Protein AF-A0A4Z2IUS6-F1 (afdb_monomer)

Solvent-accessible surface area (backbone atoms only — not comparable to full-atom values): 7078 Å² total; per-residue (Å²): 142,83,84,84,76,91,79,80,74,66,71,66,59,67,61,63,32,56,72,53,62,44,58,47,98,88,70,32,39,19,48,60,33,38,34,41,35,57,45,43,88,82,76,46,89,84,43,76,58,16,31,41,41,29,26,26,50,82,63,25,40,21,54,52,34,37,39,38,43,60,83,63,24,36,37,42,31,28,28,52,78,66,26,39,35,45,54,35,38,35,36,44,67,89,67,52,72,48,76,46,41,26,52,77,68,39,74,51,78,75,79,73,88,74,84,82,82,78,81,72,86,76,133

Nearest PDB structures (foldseek):
  7sqc-assembly1_7K  TM=9.586E-01  e=2.055E-06  Chlamydomonas reinhardtii
  7sqc-assembly1_7J  TM=9.625E-01  e=2.715E-06  Chlamydomonas reinhardtii
  7sqc-assembly1_7E  TM=9.535E-01  e=4.736E-06  Chlamydomonas reinhardtii
  7sqc-assembly1_7C  TM=9.500E-01  e=5.007E-06  Chlamydomonas reinhardtii
  6t69-assembly1_A-2  TM=6.537E-01  e=7.980E-07  Toxoplasma gondii VEG

Structure (mmCIF, N/CA/C/O backbone):
data_AF-A0A4Z2IUS6-F1
#
_entry.id   AF-A0A4Z2IUS6-F1
#
loop_
_atom_site.group_PDB
_atom_site.id
_atom_site.type_symbol
_atom_site.label_atom_id
_atom_site.label_alt_id
_atom_site.label_comp_id
_atom_site.label_asym_id
_atom_site.label_entity_id
_atom_site.label_seq_id
_atom_site.pdbx_PDB_ins_code
_atom_site.Cartn_x
_atom_site.Cartn_y
_atom_site.Cartn_z
_atom_site.occupancy
_atom_site.B_iso_or_equiv
_atom_site.auth_seq_id
_atom_site.auth_comp_id
_atom_site.auth_asym_id
_atom_site.auth_atom_id
_atom_site.pdbx_PDB_model_num
ATOM 1 N N . MET A 1 1 ? -41.296 20.205 20.738 1.00 56.38 1 MET A N 1
ATOM 2 C CA . MET A 1 1 ? -40.425 19.015 20.683 1.00 56.38 1 MET A CA 1
ATOM 3 C C . MET A 1 1 ? -40.850 18.191 19.484 1.00 56.38 1 MET A C 1
ATOM 5 O O . MET A 1 1 ? -42.015 17.822 19.467 1.00 56.38 1 MET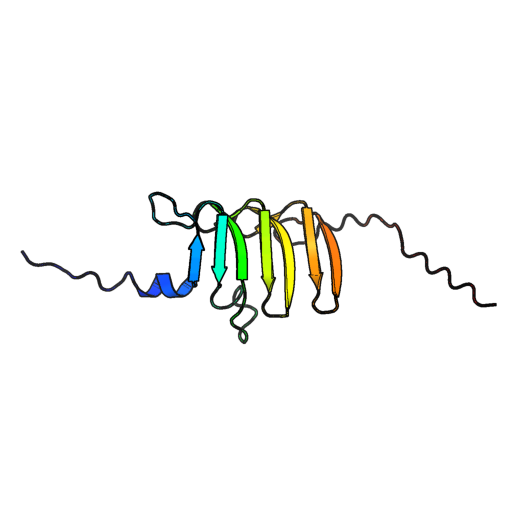 A O 1
ATOM 9 N N . SER A 1 2 ? -39.939 17.990 18.526 1.00 44.53 2 SER A N 1
ATOM 10 C CA . SER A 1 2 ? -39.909 16.956 17.466 1.00 44.53 2 SER A CA 1
ATOM 11 C C . SER A 1 2 ? -38.918 17.463 16.404 1.00 44.53 2 SER A C 1
ATOM 13 O O . SER A 1 2 ? -39.235 18.397 15.674 1.00 44.53 2 SER A O 1
ATOM 15 N N . ASP A 1 3 ? -37.631 17.195 16.607 1.00 51.34 3 ASP A N 1
ATOM 16 C CA . ASP A 1 3 ? -36.898 16.115 15.921 1.00 51.34 3 ASP A CA 1
ATOM 17 C C . ASP A 1 3 ? -36.528 16.544 14.488 1.00 51.34 3 ASP A C 1
ATOM 19 O O . ASP A 1 3 ? -37.317 16.429 13.554 1.00 51.34 3 ASP A O 1
ATOM 23 N N . LEU A 1 4 ? -35.351 17.172 14.367 1.00 52.94 4 LEU A N 1
ATOM 24 C CA . LEU A 1 4 ? -34.727 17.514 13.089 1.00 52.94 4 LEU A CA 1
ATOM 25 C C . LEU A 1 4 ? -33.888 16.305 12.661 1.00 52.94 4 LEU A C 1
ATOM 27 O O . LEU A 1 4 ? -32.819 16.058 13.221 1.00 52.94 4 LEU A O 1
ATOM 31 N N . GLY A 1 5 ? -34.440 15.539 11.720 1.00 45.03 5 GLY A N 1
ATOM 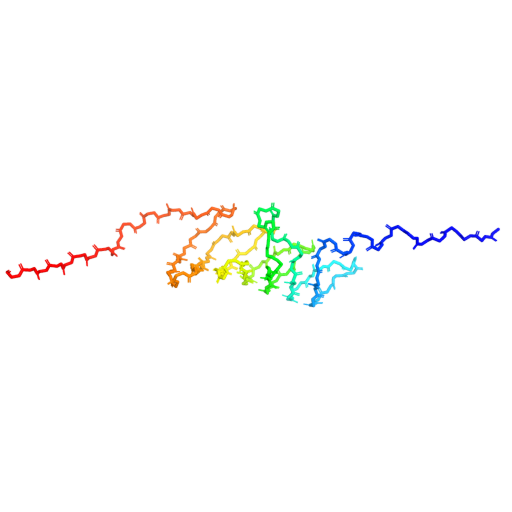32 C CA . GLY A 1 5 ? -33.912 14.277 11.210 1.00 45.03 5 GLY A CA 1
ATOM 33 C C . GLY A 1 5 ? -32.564 14.406 10.492 1.00 45.03 5 GLY A C 1
ATOM 34 O O . GLY A 1 5 ? -32.427 15.104 9.494 1.00 45.03 5 GLY A O 1
ATOM 35 N N . SER A 1 6 ? -31.553 13.772 11.080 1.00 56.03 6 SER A N 1
ATOM 36 C CA . SER A 1 6 ? -30.768 12.638 10.553 1.00 56.03 6 SER A CA 1
ATOM 37 C C . SER A 1 6 ? -30.490 12.420 9.043 1.00 56.03 6 SER A C 1
ATOM 39 O O . SER A 1 6 ? -30.185 11.283 8.702 1.00 56.03 6 SER A O 1
ATOM 41 N N . ASP A 1 7 ? -30.504 13.413 8.150 1.00 49.56 7 ASP A N 1
ATOM 42 C CA . ASP A 1 7 ? -30.367 13.159 6.690 1.00 49.56 7 ASP A CA 1
ATOM 43 C C . ASP A 1 7 ? -29.125 13.754 5.978 1.00 49.56 7 ASP A C 1
ATOM 45 O O . ASP A 1 7 ? -29.145 13.939 4.767 1.00 49.56 7 ASP A O 1
ATOM 49 N N . GLU A 1 8 ? -28.005 14.012 6.668 1.00 48.28 8 GLU A N 1
ATOM 50 C CA . GLU A 1 8 ? -26.764 14.485 5.994 1.00 48.28 8 GLU A CA 1
ATOM 51 C C . GLU A 1 8 ? -25.492 13.658 6.274 1.00 48.28 8 GLU A C 1
ATOM 53 O O . GLU A 1 8 ? -24.394 14.056 5.894 1.00 48.28 8 GLU A O 1
ATOM 58 N N . PHE A 1 9 ? -25.597 12.482 6.902 1.00 46.97 9 PHE A N 1
ATOM 59 C CA . PHE A 1 9 ? -24.420 11.658 7.247 1.00 46.97 9 PHE A CA 1
ATOM 60 C C . PHE A 1 9 ? -24.180 10.442 6.330 1.00 46.97 9 PHE A C 1
ATOM 62 O O . PHE A 1 9 ? -23.219 9.698 6.548 1.00 46.97 9 PHE A O 1
ATOM 69 N N . ASP A 1 10 ? -25.023 10.218 5.316 1.00 49.00 10 ASP A N 1
ATOM 70 C CA . ASP A 1 10 ? -24.946 9.022 4.456 1.00 49.00 10 ASP A CA 1
ATOM 71 C C . ASP A 1 10 ? -24.042 9.213 3.214 1.00 49.00 10 ASP A C 1
ATOM 73 O O . ASP A 1 10 ? -23.380 8.278 2.758 1.00 49.00 10 ASP A O 1
ATOM 77 N N . ASP A 1 11 ? -23.897 10.445 2.713 1.00 48.72 11 ASP A N 1
ATOM 78 C CA . ASP A 1 11 ? -23.171 10.705 1.457 1.00 48.72 11 ASP A CA 1
ATOM 79 C C . ASP A 1 11 ? -21.638 10.571 1.573 1.00 48.72 11 ASP A C 1
ATOM 81 O O . ASP A 1 11 ? -20.964 10.155 0.626 1.00 48.72 11 ASP A O 1
ATOM 85 N N . GLU A 1 12 ? -21.045 10.847 2.739 1.00 47.91 12 GLU A N 1
ATOM 86 C CA . GLU A 1 12 ? -19.585 10.732 2.903 1.00 47.91 12 GLU A CA 1
ATOM 87 C C . GLU A 1 12 ? -19.114 9.285 3.090 1.00 47.91 12 GLU A C 1
ATOM 89 O O . GLU A 1 12 ? -17.987 8.934 2.721 1.00 47.91 12 GLU A O 1
ATOM 94 N N . ARG A 1 13 ? -19.986 8.406 3.600 1.00 49.56 13 ARG A N 1
ATOM 95 C CA . ARG A 1 13 ? -19.659 6.989 3.817 1.00 49.56 13 ARG A CA 1
ATOM 96 C C . ARG A 1 13 ? -19.476 6.250 2.485 1.00 49.56 13 ARG A C 1
ATOM 98 O O . ARG A 1 13 ? -18.641 5.349 2.388 1.00 49.56 13 ARG A O 1
ATO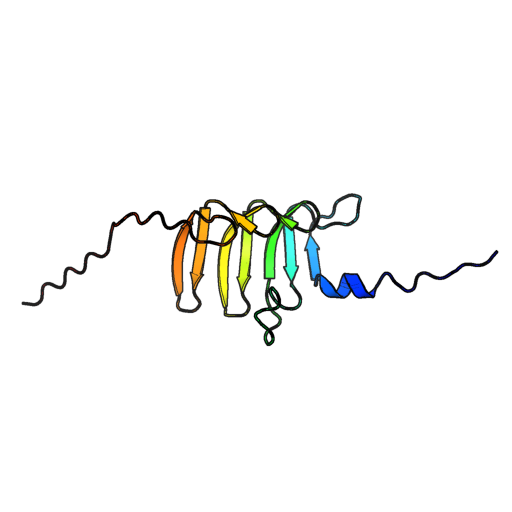M 105 N N . SER A 1 14 ? -20.164 6.714 1.442 1.00 48.28 14 SER A N 1
ATOM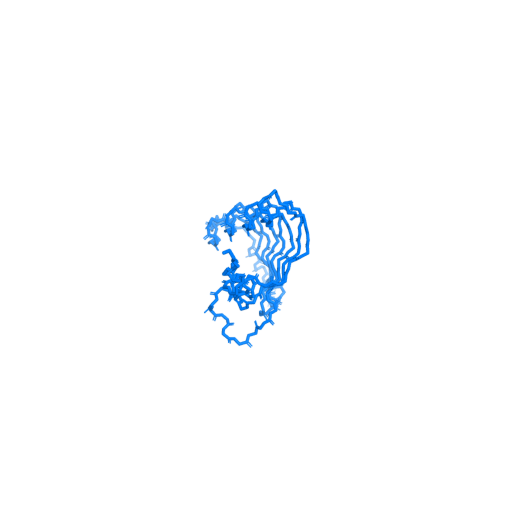 106 C CA . SER A 1 14 ? -20.051 6.229 0.062 1.00 48.28 14 SER A CA 1
ATOM 107 C C . SER A 1 14 ? -18.716 6.588 -0.610 1.00 48.28 14 SER A C 1
ATOM 109 O O . SER A 1 14 ? -18.311 5.940 -1.575 1.00 48.28 14 SER A O 1
ATOM 111 N N . LYS A 1 15 ? -17.984 7.584 -0.089 1.00 55.56 15 LYS A N 1
ATOM 112 C CA . LYS A 1 15 ? -16.729 8.077 -0.682 1.00 55.56 15 LYS A CA 1
ATOM 113 C C . LYS A 1 15 ? -15.486 7.303 -0.238 1.00 55.56 15 LYS A C 1
ATOM 115 O O . LYS A 1 15 ? -14.448 7.392 -0.884 1.00 55.56 15 LYS A O 1
ATOM 120 N N . LEU A 1 16 ? -15.573 6.541 0.852 1.00 60.38 16 LEU A N 1
ATOM 121 C CA . LEU A 1 16 ? -14.435 5.800 1.414 1.00 60.38 16 LEU A CA 1
ATOM 122 C C . LEU A 1 16 ? -14.377 4.336 0.948 1.00 60.38 16 LEU A C 1
ATOM 124 O O . LEU A 1 16 ? -13.347 3.680 1.124 1.00 60.38 16 LEU A O 1
ATOM 128 N N . GLY A 1 17 ? -15.445 3.838 0.323 1.00 72.88 17 GLY A N 1
ATOM 129 C CA . GLY A 1 17 ? -15.576 2.473 -0.190 1.00 72.88 17 GLY A CA 1
ATOM 130 C C . GLY A 1 17 ? -15.854 1.431 0.881 1.00 72.88 17 GLY A C 1
ATOM 131 O O . GLY A 1 17 ? -15.897 1.730 2.078 1.00 72.88 17 GLY A O 1
ATOM 132 N N . GLU A 1 18 ? -16.060 0.195 0.437 1.00 85.00 18 GLU A N 1
ATOM 133 C CA . GLU A 1 18 ? -16.420 -0.926 1.304 1.00 85.00 18 GLU A CA 1
ATOM 134 C C . GLU A 1 18 ? -15.234 -1.311 2.193 1.00 85.00 18 GLU A C 1
ATOM 136 O O . GLU A 1 18 ? -14.102 -1.405 1.723 1.00 85.00 18 GLU A O 1
ATOM 141 N N . TYR A 1 19 ? -15.478 -1.536 3.485 1.00 88.12 19 TYR A N 1
ATOM 142 C CA . TYR A 1 19 ? -14.456 -1.977 4.434 1.00 88.12 19 TYR A CA 1
ATOM 143 C C . TYR A 1 19 ? -14.985 -3.083 5.339 1.00 88.12 19 TYR A C 1
ATOM 145 O O . TYR A 1 19 ? -16.025 -2.922 5.981 1.00 88.12 19 TYR A O 1
ATOM 153 N N . GLU A 1 20 ? -14.207 -4.153 5.428 1.00 92.81 20 GLU A N 1
ATOM 154 C CA . GLU A 1 20 ? -14.412 -5.307 6.293 1.00 92.81 20 GLU A CA 1
ATOM 155 C C . GLU A 1 20 ? -13.189 -5.444 7.210 1.00 92.81 20 GLU A C 1
ATOM 157 O O . GLU A 1 20 ? -12.070 -5.621 6.728 1.00 92.81 20 GLU A O 1
ATOM 162 N N . GLY A 1 21 ? -13.377 -5.322 8.524 1.00 93.12 21 GLY A N 1
ATOM 163 C CA . GLY A 1 21 ? -12.285 -5.375 9.496 1.00 93.12 21 GLY A CA 1
ATOM 164 C C . GLY A 1 21 ? -12.649 -4.747 10.836 1.00 93.12 21 GLY A C 1
ATOM 165 O O . GLY A 1 21 ? -13.804 -4.370 11.070 1.00 93.12 21 GLY A O 1
ATOM 166 N N . GLU A 1 22 ? -11.653 -4.649 11.711 1.00 93.00 22 GLU A N 1
ATOM 167 C CA . GLU A 1 22 ? -11.809 -4.063 13.040 1.00 93.00 22 GLU A CA 1
ATOM 168 C C . GLU A 1 22 ? -12.078 -2.547 12.974 1.00 93.00 22 GLU A C 1
ATOM 170 O O . GLU A 1 22 ? -11.741 -1.835 12.022 1.00 93.00 22 GLU A O 1
ATOM 175 N N . ARG A 1 23 ? -12.761 -2.029 13.996 1.00 93.38 23 ARG A N 1
ATOM 176 C CA . ARG A 1 23 ? -13.055 -0.600 14.131 1.00 93.38 23 ARG A CA 1
ATOM 177 C C . ARG A 1 23 ? -12.796 -0.146 15.556 1.00 93.38 23 ARG A C 1
ATOM 179 O O . ARG A 1 23 ? -13.012 -0.914 16.490 1.00 93.38 23 ARG A O 1
ATOM 186 N N . ASN A 1 24 ? -12.351 1.096 15.720 1.00 93.25 24 ASN A N 1
ATOM 187 C CA . ASN A 1 24 ? -12.191 1.696 17.045 1.00 93.25 24 ASN A CA 1
ATOM 188 C C . ASN A 1 24 ? -13.529 2.235 17.597 1.00 93.25 24 ASN A C 1
ATOM 190 O O . ASN A 1 24 ? -14.563 2.178 16.930 1.00 93.25 24 ASN A O 1
ATOM 194 N N . GLU A 1 25 ? -13.506 2.792 18.812 1.00 94.12 25 GLU A N 1
ATOM 195 C CA . GLU A 1 25 ? -14.687 3.355 19.493 1.00 94.12 25 GLU A CA 1
ATOM 196 C C . GLU A 1 25 ? -15.373 4.489 18.707 1.00 94.12 25 GLU A C 1
ATOM 198 O O . GLU A 1 25 ? -16.577 4.692 18.840 1.00 94.12 25 GLU A O 1
ATOM 203 N N . ALA A 1 26 ? -14.628 5.194 17.851 1.00 90.69 26 ALA A N 1
ATOM 204 C CA . ALA A 1 26 ? -15.147 6.241 16.973 1.00 90.69 26 ALA A CA 1
ATOM 205 C C . ALA A 1 26 ? -15.738 5.692 15.655 1.00 90.69 26 ALA A C 1
ATOM 207 O O . ALA A 1 26 ? -16.221 6.455 14.820 1.00 90.69 26 ALA A O 1
ATOM 208 N N . GLY A 1 27 ? -15.719 4.369 15.451 1.00 89.19 27 GLY A N 1
ATOM 209 C CA . GLY A 1 27 ? -16.195 3.712 14.232 1.00 89.19 27 GLY A CA 1
ATOM 210 C C . GLY A 1 27 ? -15.213 3.772 13.055 1.00 89.19 27 GLY A C 1
ATOM 211 O O . GLY A 1 27 ? -15.567 3.368 11.940 1.00 89.19 27 GLY A O 1
ATOM 212 N N . GLU A 1 28 ? -13.988 4.244 13.285 1.00 91.00 28 GLU A N 1
ATOM 213 C CA . GLU A 1 28 ? -12.922 4.351 12.289 1.00 91.00 28 GLU A CA 1
ATOM 214 C C . GLU A 1 28 ? -12.281 2.987 12.020 1.00 91.00 28 GLU A C 1
ATOM 216 O O . GLU A 1 28 ? -12.196 2.156 12.923 1.00 91.00 28 GLU A O 1
ATOM 221 N N . ARG A 1 29 ? -11.784 2.762 10.797 1.00 92.38 29 ARG A N 1
ATOM 222 C CA . ARG A 1 29 ? -11.019 1.553 10.441 1.00 92.38 29 ARG A CA 1
ATOM 223 C C . ARG A 1 29 ? -9.792 1.449 11.344 1.00 92.38 29 ARG A C 1
ATOM 225 O O . ARG A 1 29 ? -9.044 2.423 11.482 1.00 92.38 29 ARG A O 1
ATOM 232 N N . HIS A 1 30 ? -9.590 0.283 11.938 1.00 95.12 30 HIS A N 1
ATOM 233 C CA . HIS A 1 30 ? -8.492 0.015 12.858 1.00 95.12 30 HIS A CA 1
ATOM 234 C C . HIS A 1 30 ? -8.089 -1.457 12.760 1.00 95.12 30 HIS A C 1
ATOM 236 O O . HIS A 1 30 ? -8.894 -2.263 12.315 1.00 95.12 30 HIS A O 1
ATOM 242 N N . GLY A 1 31 ? -6.871 -1.813 13.163 1.00 93.44 31 GLY A N 1
ATOM 243 C CA . GLY A 1 31 ? -6.413 -3.202 13.149 1.00 93.44 31 GLY A CA 1
ATOM 244 C C . GLY A 1 31 ? -6.406 -3.805 11.743 1.00 93.44 31 GLY A C 1
ATOM 245 O O . GLY A 1 31 ? -6.361 -3.088 10.741 1.00 93.44 31 GLY A O 1
ATOM 246 N N . ALA A 1 32 ? -6.448 -5.130 11.655 1.00 95.00 32 ALA A N 1
ATOM 247 C CA . ALA A 1 32 ? -6.433 -5.817 10.372 1.00 95.00 32 ALA A CA 1
ATOM 248 C C . ALA A 1 32 ? -7.767 -5.639 9.630 1.00 95.00 32 ALA A C 1
ATOM 250 O O . ALA A 1 32 ? -8.854 -5.813 10.189 1.00 95.00 32 ALA A O 1
ATOM 251 N N . GLY A 1 33 ? -7.697 -5.333 8.335 1.00 93.88 33 GLY A N 1
ATOM 252 C CA . GLY A 1 33 ? -8.893 -5.241 7.512 1.00 93.88 33 GLY A CA 1
ATOM 253 C C . GLY A 1 33 ? -8.634 -5.233 6.015 1.00 93.88 33 GLY A C 1
ATOM 254 O O . GLY A 1 33 ? -7.503 -5.220 5.525 1.00 93.88 33 GLY A O 1
ATOM 255 N N . LYS A 1 34 ? -9.734 -5.235 5.271 1.00 93.50 34 LYS A N 1
ATOM 256 C CA . LYS A 1 34 ? -9.784 -5.207 3.816 1.00 93.50 34 LYS A CA 1
ATOM 257 C C . LYS A 1 34 ? -10.695 -4.071 3.378 1.00 93.50 34 LYS A C 1
ATOM 259 O O . LYS A 1 34 ? -11.869 -4.053 3.733 1.00 93.50 34 LYS A O 1
ATOM 264 N N . ALA A 1 35 ? -10.170 -3.156 2.570 1.00 90.69 35 ALA A N 1
ATOM 265 C CA . ALA A 1 35 ? -10.964 -2.115 1.928 1.00 90.69 35 ALA A CA 1
ATOM 266 C C . ALA A 1 35 ? -10.993 -2.293 0.413 1.00 90.69 35 ALA A C 1
ATOM 268 O O . ALA A 1 35 ? -9.958 -2.527 -0.214 1.00 90.69 35 ALA A O 1
ATOM 269 N N . VAL A 1 36 ? -12.168 -2.106 -0.175 1.00 88.00 36 VAL A N 1
ATOM 270 C CA . VAL A 1 36 ? -12.346 -1.831 -1.600 1.00 88.00 36 VAL A CA 1
ATOM 271 C C . VAL A 1 36 ? -12.503 -0.327 -1.732 1.00 88.00 36 VAL A C 1
ATOM 273 O O . VAL A 1 36 ? -13.429 0.254 -1.175 1.00 88.00 36 VAL A O 1
ATOM 276 N N . LEU A 1 37 ? -11.572 0.318 -2.425 1.00 82.44 37 LEU A N 1
ATOM 277 C CA . LEU A 1 37 ? -11.533 1.771 -2.516 1.00 82.44 37 LEU A CA 1
ATOM 278 C C . LEU A 1 37 ? -12.322 2.229 -3.747 1.00 82.44 37 LEU A C 1
ATOM 280 O O . LEU A 1 37 ? -12.096 1.705 -4.848 1.00 82.44 37 LEU A O 1
ATOM 284 N N . PRO A 1 38 ? -13.229 3.209 -3.602 1.00 69.56 38 PRO A N 1
ATOM 285 C CA . PRO A 1 38 ? -13.927 3.772 -4.731 1.00 69.56 38 PRO A CA 1
ATOM 286 C C . PRO A 1 38 ? -12.945 4.743 -5.382 1.00 69.56 38 PRO A C 1
ATOM 288 O O . PRO A 1 38 ? -12.575 5.759 -4.801 1.00 69.56 38 PRO A O 1
ATOM 291 N N . ASN A 1 39 ? -12.519 4.423 -6.603 1.00 60.75 39 ASN A N 1
ATOM 292 C CA . ASN A 1 39 ? -11.732 5.322 -7.447 1.00 60.75 39 ASN A CA 1
ATOM 293 C C . ASN A 1 39 ? -10.318 5.532 -6.864 1.00 60.75 39 ASN A C 1
ATOM 295 O O . ASN A 1 39 ? -10.071 6.473 -6.117 1.00 60.75 39 ASN A O 1
ATOM 299 N N . GLY A 1 40 ? -9.372 4.646 -7.199 1.00 54.44 40 GLY A N 1
ATOM 300 C CA . GLY A 1 40 ? -7.980 4.769 -6.744 1.00 54.44 40 GLY A CA 1
ATOM 301 C C . GLY A 1 40 ? -7.416 6.179 -6.982 1.00 54.44 40 GLY A C 1
ATOM 302 O O . GLY A 1 40 ? -7.337 6.616 -8.128 1.00 54.44 40 GLY A O 1
ATOM 303 N N . ASP A 1 41 ? -7.099 6.884 -5.892 1.00 50.12 41 ASP A N 1
ATOM 304 C CA . ASP A 1 41 ? -6.384 8.170 -5.775 1.00 50.12 41 ASP A CA 1
ATOM 305 C C . ASP A 1 41 ? -6.667 9.250 -6.845 1.00 50.12 41 ASP A C 1
ATOM 307 O O . ASP A 1 41 ? -5.809 10.072 -7.166 1.00 50.12 41 ASP A O 1
ATOM 311 N N . GLY A 1 42 ? -7.869 9.274 -7.431 1.00 48.34 42 GLY A N 1
ATOM 312 C CA . GLY A 1 42 ? -8.293 10.308 -8.387 1.00 48.34 42 GLY A CA 1
ATOM 313 C C . GLY A 1 42 ? -7.441 10.436 -9.661 1.00 48.34 42 GLY A C 1
ATOM 314 O O . GLY A 1 42 ? -7.677 11.345 -10.445 1.00 48.34 42 GLY A O 1
ATOM 315 N N . THR A 1 43 ? -6.461 9.558 -9.894 1.00 48.38 43 THR A N 1
ATOM 316 C CA . THR A 1 43 ? -5.628 9.543 -11.114 1.00 48.38 43 THR A CA 1
ATOM 317 C C . THR A 1 43 ? -6.094 8.476 -12.102 1.00 48.38 43 THR A C 1
ATOM 319 O O . THR A 1 43 ? -5.916 8.618 -13.311 1.00 48.38 43 THR A O 1
ATOM 322 N N . TYR A 1 44 ? -6.755 7.428 -11.603 1.00 48.44 44 TYR A N 1
ATOM 323 C CA . TYR A 1 44 ? -7.270 6.315 -12.395 1.00 48.44 44 TYR A CA 1
ATOM 324 C C . TYR A 1 44 ? -8.776 6.477 -12.613 1.00 48.44 44 TYR A C 1
ATOM 326 O O . TYR A 1 44 ? -9.592 5.746 -12.057 1.00 48.44 44 TYR A O 1
ATOM 334 N N . TYR A 1 45 ? -9.147 7.451 -13.445 1.00 46.31 45 TYR A N 1
ATOM 335 C CA . TYR A 1 45 ? -10.533 7.866 -13.711 1.00 46.31 45 TYR A CA 1
ATOM 336 C C . TYR A 1 45 ? -11.462 6.777 -14.295 1.00 46.31 45 TYR A C 1
ATOM 338 O O . TYR A 1 45 ? -12.649 7.038 -14.469 1.00 46.31 45 TYR A O 1
ATOM 346 N N . PHE A 1 46 ? -10.970 5.567 -14.604 1.00 43.50 46 PHE A N 1
ATOM 347 C CA . PHE A 1 46 ? -11.714 4.605 -15.433 1.00 43.50 46 PHE A CA 1
ATOM 348 C C . PHE A 1 46 ? -11.781 3.153 -14.934 1.00 43.50 46 PHE A C 1
ATOM 350 O O . PHE A 1 46 ? -12.428 2.339 -15.590 1.00 43.50 46 PHE A O 1
ATOM 357 N N . LYS A 1 47 ? -11.184 2.787 -13.790 1.00 49.44 47 LYS A N 1
ATOM 358 C CA . LYS A 1 47 ? -11.350 1.430 -13.225 1.00 49.44 47 LYS A CA 1
ATOM 359 C C . LYS A 1 47 ? -11.535 1.455 -11.708 1.00 49.44 47 LYS A C 1
ATOM 361 O O . LYS A 1 47 ? -10.589 1.667 -10.955 1.00 49.44 47 LYS A O 1
ATOM 366 N N . SER A 1 48 ? -12.760 1.178 -11.265 1.00 59.66 48 SER A N 1
ATOM 367 C CA . SER A 1 48 ? -13.048 0.704 -9.909 1.00 59.66 48 SER A CA 1
ATOM 368 C C . SER A 1 48 ? -12.342 -0.637 -9.687 1.00 59.66 48 SER A C 1
ATOM 370 O O . SER A 1 48 ? -12.415 -1.508 -10.554 1.00 59.66 48 SER A O 1
ATOM 372 N N . GLY A 1 49 ? -11.669 -0.820 -8.551 1.00 73.25 49 GLY A N 1
ATOM 373 C CA . GLY A 1 49 ? -11.004 -2.096 -8.253 1.00 73.25 49 GLY A CA 1
ATOM 374 C C . GLY A 1 49 ? -9.751 -2.011 -7.389 1.00 73.25 49 GLY A C 1
ATOM 375 O O . GLY A 1 49 ? -9.168 -3.051 -7.090 1.00 73.25 49 GLY A O 1
ATOM 376 N N . ALA A 1 50 ? -9.337 -0.811 -6.970 1.00 86.56 50 ALA A N 1
ATOM 377 C CA . ALA A 1 50 ? -8.272 -0.683 -5.987 1.00 86.56 50 ALA A CA 1
ATOM 378 C C . ALA A 1 50 ? -8.701 -1.359 -4.680 1.00 86.56 50 ALA A C 1
ATOM 380 O O . ALA A 1 50 ? -9.812 -1.151 -4.185 1.00 86.56 50 ALA A O 1
ATO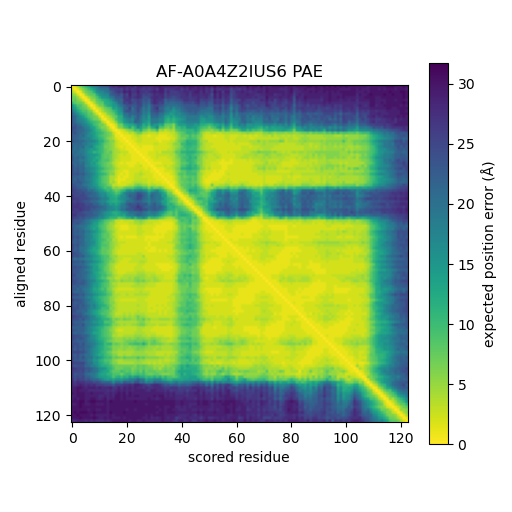M 381 N N . ARG A 1 51 ? -7.815 -2.176 -4.121 1.00 91.44 51 ARG A N 1
ATOM 382 C CA . ARG A 1 51 ? -8.087 -2.914 -2.890 1.00 91.44 51 ARG A CA 1
ATOM 383 C C . ARG A 1 51 ? -6.879 -2.858 -1.986 1.00 91.44 51 ARG A C 1
ATOM 385 O O . ARG A 1 51 ? -5.766 -3.078 -2.441 1.00 91.44 51 ARG A O 1
ATOM 392 N N . TYR A 1 52 ? -7.108 -2.652 -0.702 1.00 93.12 52 TYR A N 1
ATOM 393 C CA . TYR A 1 52 ? -6.080 -2.796 0.315 1.00 93.12 52 TYR A CA 1
ATOM 394 C C . TYR A 1 52 ? -6.453 -3.920 1.276 1.00 93.12 52 TYR A C 1
ATOM 396 O O . TYR A 1 52 ? -7.624 -4.079 1.621 1.00 93.12 52 TYR A O 1
ATOM 404 N N . VAL A 1 53 ? -5.461 -4.705 1.681 1.00 96.31 53 VAL A N 1
ATOM 405 C CA . VAL A 1 53 ? -5.558 -5.706 2.744 1.00 96.31 53 VAL A CA 1
ATOM 406 C C . VAL A 1 53 ? -4.372 -5.494 3.664 1.00 96.31 53 VAL A C 1
ATOM 408 O O . VAL A 1 53 ? -3.242 -5.621 3.210 1.00 96.31 53 VAL A O 1
ATOM 411 N N . GLY A 1 54 ? -4.610 -5.185 4.927 1.00 96.06 54 GLY A N 1
ATOM 412 C CA . GLY A 1 54 ? -3.534 -4.927 5.874 1.00 96.06 54 GLY A CA 1
ATOM 413 C C . GLY A 1 54 ? -4.024 -4.178 7.094 1.00 96.06 54 GLY A C 1
ATOM 414 O O . GLY A 1 54 ? -5.234 -4.084 7.328 1.00 96.06 54 GLY A O 1
ATOM 415 N N . ASP A 1 55 ? -3.080 -3.625 7.844 1.00 96.00 55 ASP A N 1
ATOM 416 C CA . ASP A 1 55 ? -3.421 -2.913 9.065 1.00 96.00 55 ASP A CA 1
ATOM 417 C C . ASP A 1 55 ? -3.942 -1.504 8.764 1.00 96.00 55 ASP A C 1
ATOM 419 O O . ASP A 1 55 ? -3.563 -0.833 7.794 1.00 96.00 55 ASP A O 1
ATOM 423 N N . TYR A 1 56 ? -4.851 -1.066 9.624 1.00 94.81 56 TYR A N 1
ATOM 424 C CA . TYR A 1 56 ? -5.418 0.265 9.664 1.00 94.81 56 TYR A CA 1
ATOM 425 C C . TYR A 1 56 ? -5.193 0.890 11.034 1.00 94.81 56 TYR A C 1
ATOM 427 O O . TYR A 1 56 ? -5.264 0.233 12.071 1.00 94.81 56 TYR A O 1
ATOM 435 N N . TYR A 1 57 ? -4.996 2.200 11.042 1.00 94.94 57 TYR A N 1
ATOM 436 C CA . TYR A 1 57 ? -4.976 3.004 12.249 1.00 94.94 57 TYR A CA 1
ATOM 437 C C . TYR A 1 57 ? -5.693 4.324 11.969 1.00 94.94 57 TYR A C 1
ATOM 439 O O . TYR A 1 57 ? -5.255 5.100 11.122 1.00 94.94 57 TYR A O 1
ATOM 447 N N . GLN A 1 58 ? -6.813 4.560 12.661 1.00 92.69 58 GLN A N 1
ATOM 448 C CA . GLN A 1 58 ? -7.615 5.788 12.545 1.00 92.69 58 GLN A CA 1
ATOM 449 C C . GLN A 1 58 ? -8.001 6.098 11.087 1.00 92.69 58 GLN A C 1
ATOM 451 O O . GLN A 1 58 ? -7.661 7.144 10.542 1.00 92.69 58 GLN A O 1
ATOM 456 N N . ASN A 1 59 ? -8.673 5.147 10.424 1.00 90.56 59 ASN A N 1
ATOM 457 C CA . ASN A 1 59 ? -9.062 5.190 9.004 1.00 90.56 59 ASN A CA 1
ATOM 458 C C . ASN A 1 59 ? -7.926 5.138 7.968 1.00 90.56 59 ASN A C 1
ATOM 460 O O . ASN A 1 59 ? -8.226 4.893 6.797 1.00 90.56 59 ASN A O 1
ATOM 464 N N . LYS A 1 60 ? -6.659 5.287 8.365 1.00 91.56 60 LYS A N 1
ATOM 465 C CA . LYS A 1 60 ? -5.506 5.270 7.454 1.00 91.56 60 LYS A CA 1
ATOM 466 C C . LYS A 1 60 ? -4.863 3.892 7.380 1.00 91.56 60 LYS A C 1
ATOM 468 O O . LYS A 1 60 ? -4.820 3.185 8.387 1.00 91.56 60 LYS A O 1
ATOM 473 N N . LYS A 1 61 ? -4.307 3.520 6.225 1.00 93.81 61 LYS A N 1
ATOM 474 C CA . LYS A 1 61 ? -3.433 2.340 6.108 1.00 93.81 61 LYS A CA 1
ATOM 475 C C . LYS A 1 61 ? -2.206 2.546 6.996 1.00 93.81 61 LYS A C 1
ATOM 477 O O . LYS A 1 61 ? -1.603 3.626 6.998 1.00 93.81 61 LYS A O 1
ATOM 482 N N . HIS A 1 62 ? -1.843 1.517 7.741 1.00 96.00 62 HIS A N 1
ATOM 483 C CA . HIS A 1 62 ? -0.704 1.526 8.647 1.00 96.00 62 HIS A CA 1
ATOM 484 C C . HIS A 1 62 ? -0.094 0.121 8.718 1.00 96.00 62 HIS A C 1
ATOM 486 O O . HIS A 1 62 ? -0.694 -0.824 8.220 1.00 96.00 62 HIS A O 1
ATOM 492 N N . GLY A 1 63 ? 1.082 -0.031 9.324 1.00 95.94 63 GLY A N 1
ATOM 493 C CA . GLY A 1 63 ? 1.666 -1.348 9.583 1.00 95.94 63 GLY A CA 1
ATOM 494 C C . GLY A 1 63 ? 2.039 -2.087 8.300 1.00 95.94 63 GLY A C 1
ATOM 495 O O . GLY A 1 63 ? 2.680 -1.508 7.423 1.00 95.94 63 GLY A O 1
ATOM 496 N N . GLN A 1 64 ? 1.678 -3.366 8.202 1.00 96.88 64 GLN A N 1
ATOM 497 C CA . GLN A 1 64 ? 1.922 -4.170 7.003 1.00 96.88 64 GLN A CA 1
ATOM 498 C C . GLN A 1 64 ? 0.655 -4.281 6.160 1.00 96.88 64 GLN A C 1
ATOM 500 O O . GLN A 1 64 ? -0.452 -4.446 6.675 1.00 96.88 64 GLN A O 1
ATOM 505 N N . GLY A 1 65 ? 0.813 -4.238 4.838 1.00 96.62 65 GLY A N 1
ATOM 506 C CA . GLY A 1 65 ? -0.327 -4.401 3.952 1.00 96.62 65 GLY A CA 1
ATOM 507 C C . GLY A 1 65 ? 0.008 -4.578 2.481 1.00 96.62 65 GLY A C 1
ATOM 508 O O . GLY A 1 65 ? 1.039 -4.130 1.974 1.00 96.62 65 GLY A O 1
ATOM 509 N N . THR A 1 66 ? -0.934 -5.199 1.782 1.00 97.06 66 THR A N 1
ATOM 510 C CA . THR A 1 66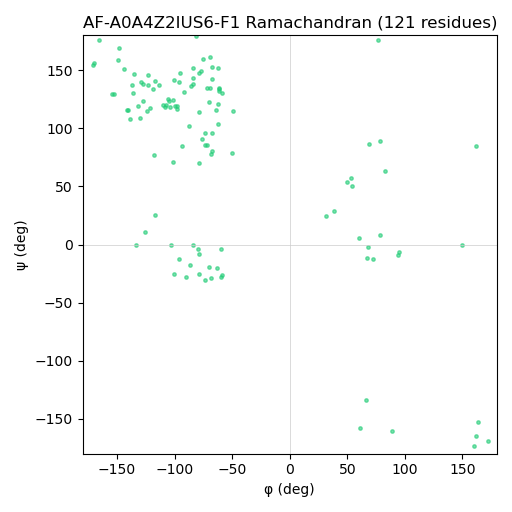 ? -0.941 -5.360 0.336 1.00 97.06 66 THR A CA 1
ATOM 511 C C . THR A 1 66 ? -1.950 -4.414 -0.299 1.00 97.06 66 THR A C 1
ATOM 513 O O . THR A 1 66 ? -3.151 -4.486 -0.024 1.00 97.06 66 THR A O 1
ATOM 516 N N . PHE A 1 67 ? -1.486 -3.573 -1.216 1.00 94.44 67 PHE A N 1
ATOM 517 C CA . PHE A 1 67 ? -2.331 -2.755 -2.073 1.00 94.44 67 PHE A CA 1
ATOM 518 C C . PHE A 1 67 ? -2.350 -3.320 -3.488 1.00 94.44 67 PHE A C 1
ATOM 520 O O . PHE A 1 67 ? -1.310 -3.483 -4.117 1.00 94.44 67 PHE A O 1
ATOM 527 N N . TYR A 1 68 ? -3.544 -3.586 -3.995 1.00 92.31 68 TYR A N 1
ATOM 528 C CA . TYR A 1 68 ? -3.811 -4.023 -5.355 1.00 92.31 68 TYR A CA 1
ATOM 529 C C . TYR A 1 68 ? -4.270 -2.813 -6.160 1.00 92.31 68 TYR A C 1
ATOM 531 O O . TYR A 1 68 ? -5.291 -2.198 -5.837 1.00 92.31 68 TYR A O 1
ATOM 539 N N . TYR A 1 69 ? -3.514 -2.472 -7.196 1.00 89.12 69 TYR A N 1
ATOM 540 C CA . TYR A 1 69 ? -3.815 -1.351 -8.071 1.00 89.12 69 TYR A CA 1
ATOM 541 C C . TYR A 1 69 ? -4.813 -1.765 -9.166 1.00 89.12 69 TYR A C 1
ATOM 543 O O . TYR A 1 69 ? -4.834 -2.925 -9.587 1.00 89.12 69 TYR A O 1
ATOM 551 N N . PRO A 1 70 ? -5.631 -0.827 -9.683 1.00 86.25 70 PRO A N 1
ATOM 552 C CA . PRO A 1 70 ? -6.586 -1.114 -10.760 1.00 86.25 70 PRO A CA 1
ATOM 553 C C . PRO A 1 70 ? -5.952 -1.560 -12.089 1.00 86.25 70 PRO A C 1
ATOM 555 O O . PRO A 1 70 ? -6.637 -2.132 -12.939 1.00 86.25 70 PRO A O 1
ATOM 558 N N . ASP A 1 71 ? -4.667 -1.266 -12.295 1.00 85.38 71 ASP A N 1
ATOM 559 C CA . ASP A 1 71 ? -3.892 -1.688 -13.466 1.00 85.38 71 ASP A CA 1
ATOM 560 C C . ASP A 1 71 ? -3.418 -3.153 -13.379 1.00 85.38 71 ASP A C 1
ATOM 562 O O . ASP A 1 71 ? -2.934 -3.695 -14.370 1.00 85.38 71 ASP A O 1
ATOM 566 N N . GLY A 1 72 ? -3.607 -3.804 -12.226 1.00 87.19 72 GLY A N 1
ATOM 567 C CA . GLY A 1 72 ? -3.161 -5.167 -11.946 1.00 87.19 72 GLY A CA 1
ATOM 568 C C . GLY A 1 72 ? -1.804 -5.251 -11.244 1.00 87.19 72 GLY A C 1
ATOM 569 O O . GLY A 1 72 ? -1.419 -6.343 -10.828 1.00 87.19 72 GLY A O 1
ATOM 570 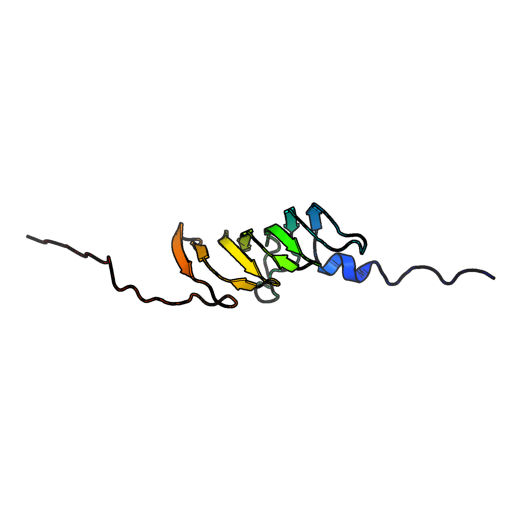N N . SER A 1 73 ? -1.099 -4.130 -11.067 1.00 91.50 73 SER A N 1
ATOM 571 C CA . SER A 1 73 ? 0.092 -4.086 -10.220 1.00 91.50 73 SER A C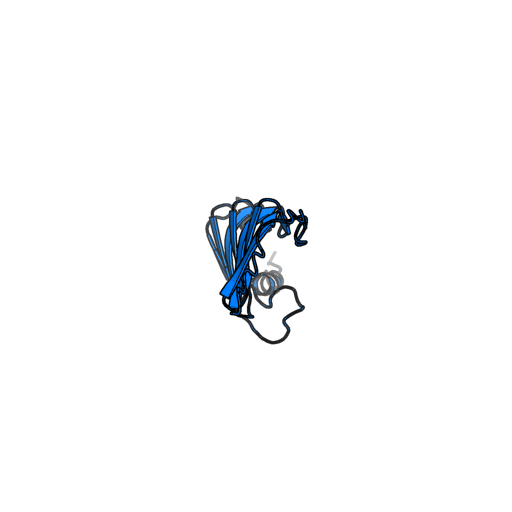A 1
ATOM 572 C C . SER A 1 73 ? -0.281 -4.242 -8.742 1.00 91.50 73 SER A C 1
ATOM 574 O O . SER A 1 73 ? -1.436 -4.058 -8.336 1.00 91.50 73 SER A O 1
ATOM 576 N N . ARG A 1 74 ? 0.693 -4.592 -7.902 1.00 94.62 74 ARG A N 1
ATOM 577 C CA . ARG A 1 74 ? 0.494 -4.668 -6.451 1.00 94.62 74 ARG A CA 1
ATOM 578 C C . ARG A 1 74 ? 1.725 -4.223 -5.681 1.00 94.62 74 ARG A C 1
ATOM 580 O O . ARG A 1 74 ? 2.843 -4.375 -6.153 1.00 94.62 74 ARG A O 1
ATOM 587 N N . TYR A 1 75 ? 1.499 -3.703 -4.487 1.00 95.06 75 TYR A N 1
ATOM 588 C CA . TYR A 1 75 ? 2.531 -3.390 -3.508 1.00 95.06 75 TYR A CA 1
ATOM 589 C C . TYR A 1 75 ? 2.290 -4.205 -2.246 1.00 95.06 75 TYR A C 1
ATOM 591 O O . TYR A 1 75 ? 1.165 -4.220 -1.756 1.00 95.06 75 TYR A O 1
ATOM 599 N N . GLU A 1 76 ? 3.327 -4.823 -1.706 1.00 97.50 76 GLU A N 1
ATOM 600 C CA . GLU A 1 76 ? 3.330 -5.584 -0.460 1.00 97.50 76 GLU A CA 1
ATOM 601 C C . GLU A 1 76 ? 4.405 -5.000 0.453 1.00 97.50 76 GLU A C 1
ATOM 603 O O . GLU A 1 76 ? 5.585 -5.063 0.125 1.00 97.50 76 GLU A O 1
ATOM 608 N N . GLY A 1 77 ? 4.029 -4.413 1.586 1.00 96.44 77 GLY A N 1
ATOM 609 C CA . GLY A 1 77 ? 5.032 -3.893 2.506 1.00 96.44 77 GLY A CA 1
ATOM 610 C C . GLY A 1 77 ? 4.486 -2.929 3.536 1.00 96.44 77 GLY A C 1
ATOM 611 O O . GLY A 1 77 ? 3.313 -2.976 3.910 1.00 96.44 77 GLY A O 1
ATOM 612 N N . SER A 1 78 ? 5.373 -2.047 3.976 1.00 96.00 78 SER A N 1
ATOM 613 C CA . SER A 1 78 ? 5.141 -1.175 5.119 1.00 96.00 78 SER A CA 1
ATOM 614 C C . SER A 1 78 ? 4.360 0.092 4.736 1.00 96.00 78 SER A C 1
ATOM 616 O O . SER A 1 78 ? 4.611 0.708 3.689 1.00 96.00 78 SER A O 1
ATOM 618 N N . TRP A 1 79 ? 3.411 0.477 5.592 1.00 95.44 79 TRP A N 1
ATOM 619 C CA . TRP A 1 79 ? 2.521 1.629 5.441 1.00 95.44 79 TRP A CA 1
ATOM 620 C C . TRP A 1 79 ? 2.522 2.502 6.694 1.00 95.44 79 TRP A C 1
ATOM 622 O O . TRP A 1 79 ? 2.470 2.007 7.819 1.00 95.44 79 TRP A O 1
ATOM 632 N N . VAL A 1 80 ? 2.517 3.819 6.501 1.00 95.25 80 VAL A N 1
ATOM 633 C CA . VAL A 1 80 ? 2.385 4.809 7.572 1.00 95.25 80 VAL A CA 1
ATOM 634 C C . VAL A 1 80 ? 1.512 5.948 7.065 1.00 95.25 80 VAL A C 1
ATOM 636 O O . VAL A 1 80 ? 1.892 6.651 6.136 1.00 95.25 80 VAL A O 1
ATOM 639 N N . GLU A 1 81 ? 0.345 6.131 7.681 1.00 91.94 81 GLU A N 1
ATOM 640 C CA . GLU A 1 81 ? -0.592 7.215 7.357 1.00 91.94 81 GLU A CA 1
ATOM 641 C C . GLU A 1 81 ? -0.985 7.269 5.870 1.00 91.94 81 GLU A C 1
ATOM 643 O O . GLU A 1 81 ? -0.908 8.318 5.239 1.00 91.94 81 GLU A O 1
ATOM 648 N N . ASP A 1 82 ? -1.400 6.127 5.311 1.00 90.88 82 ASP A N 1
ATOM 649 C CA . ASP A 1 82 ? -1.713 5.940 3.882 1.00 90.88 82 ASP A CA 1
ATOM 650 C C . ASP A 1 82 ? -0.525 6.018 2.913 1.00 90.88 82 ASP A C 1
ATOM 652 O O . ASP A 1 82 ? -0.697 5.733 1.724 1.00 90.88 82 ASP A O 1
ATOM 656 N N . LEU A 1 83 ? 0.685 6.289 3.408 1.00 90.56 83 LEU A N 1
ATOM 657 C CA . LEU A 1 83 ? 1.901 6.351 2.607 1.00 90.56 83 LEU A CA 1
ATOM 658 C C . LEU A 1 83 ? 2.669 5.028 2.661 1.00 90.56 83 LEU A C 1
ATOM 660 O O . LEU A 1 83 ? 2.818 4.426 3.724 1.00 90.56 83 LEU A O 1
ATOM 664 N N . ARG A 1 84 ? 3.220 4.595 1.521 1.00 91.06 84 ARG A N 1
ATOM 665 C CA . ARG A 1 84 ? 4.210 3.500 1.497 1.00 91.06 84 ARG A CA 1
ATOM 666 C C . ARG A 1 84 ? 5.499 4.011 2.128 1.00 91.06 84 ARG A C 1
ATOM 668 O O . ARG A 1 84 ? 6.032 5.017 1.646 1.00 91.06 84 ARG A O 1
ATOM 675 N N . LYS A 1 85 ? 5.978 3.347 3.179 1.00 91.88 85 LYS A N 1
ATOM 676 C CA . LYS A 1 85 ? 7.142 3.798 3.946 1.00 91.88 85 LYS A CA 1
ATOM 677 C C . LYS A 1 85 ? 7.876 2.634 4.595 1.00 91.88 85 LYS A C 1
ATOM 679 O O . LYS A 1 85 ? 7.244 1.874 5.314 1.00 91.88 85 LYS A O 1
ATOM 684 N N . GLY A 1 86 ? 9.191 2.563 4.417 1.00 92.00 86 GLY A N 1
ATOM 685 C CA . GLY A 1 86 ? 10.028 1.424 4.798 1.00 92.00 86 GLY A CA 1
ATOM 686 C C . GLY A 1 86 ? 10.116 0.391 3.674 1.00 92.00 86 GLY A C 1
ATOM 687 O O . GLY A 1 86 ? 9.812 0.694 2.522 1.00 92.00 86 GLY A O 1
ATOM 688 N N . HIS A 1 87 ? 10.490 -0.837 4.009 1.00 93.44 87 HIS A N 1
ATOM 689 C CA . HIS A 1 87 ? 10.648 -1.911 3.034 1.00 93.44 87 HIS A CA 1
ATOM 690 C C . HIS A 1 87 ? 9.318 -2.361 2.402 1.00 93.44 87 HIS A C 1
ATOM 692 O O . HIS A 1 87 ? 8.294 -2.485 3.095 1.00 93.44 87 HIS A O 1
ATOM 698 N N . GLY A 1 88 ? 9.351 -2.675 1.104 1.00 95.25 88 GLY A N 1
ATOM 699 C CA . GLY A 1 88 ? 8.231 -3.274 0.387 1.00 95.25 88 GLY A CA 1
ATOM 700 C C . GLY A 1 88 ? 8.559 -3.741 -1.032 1.00 95.25 88 GLY A C 1
ATOM 701 O O . GLY A 1 88 ? 9.422 -3.190 -1.714 1.00 95.25 88 GLY A O 1
ATOM 702 N N . VAL A 1 89 ? 7.790 -4.724 -1.496 1.00 95.69 89 VAL A N 1
ATOM 703 C CA . VAL A 1 89 ? 7.869 -5.315 -2.832 1.00 95.69 89 VAL A CA 1
ATOM 704 C C . VAL A 1 89 ? 6.753 -4.751 -3.705 1.00 95.69 89 VAL A C 1
ATOM 706 O O . VAL A 1 89 ? 5.573 -4.857 -3.377 1.00 95.69 89 VAL A O 1
ATOM 709 N N . TYR A 1 90 ? 7.101 -4.175 -4.850 1.00 94.25 90 TYR A N 1
ATOM 710 C CA . TYR A 1 90 ? 6.151 -3.759 -5.876 1.00 94.25 90 TYR A CA 1
ATOM 711 C C . TYR A 1 90 ? 6.238 -4.686 -7.080 1.00 94.25 90 TYR A C 1
ATOM 713 O O . TYR A 1 90 ? 7.268 -4.747 -7.743 1.00 94.25 90 TYR A O 1
ATOM 721 N N . THR A 1 91 ? 5.146 -5.378 -7.386 1.00 94.19 91 THR A N 1
ATOM 722 C CA . THR A 1 91 ? 5.009 -6.212 -8.580 1.00 94.19 91 THR A CA 1
ATOM 723 C C . THR A 1 91 ? 4.271 -5.436 -9.661 1.00 94.19 91 THR A C 1
ATOM 725 O O . THR A 1 91 ? 3.116 -5.034 -9.488 1.00 94.19 91 THR A O 1
ATOM 728 N N . TYR A 1 92 ? 4.935 -5.241 -10.791 1.00 92.06 92 TYR A N 1
ATOM 729 C CA . TYR A 1 92 ? 4.387 -4.616 -11.984 1.00 92.06 92 TYR A CA 1
ATOM 730 C C . TYR A 1 92 ? 3.440 -5.569 -12.722 1.00 92.06 92 TYR A C 1
ATOM 732 O O . TYR A 1 92 ? 3.499 -6.789 -12.580 1.00 92.06 92 TYR A O 1
ATOM 740 N N . VAL A 1 93 ? 2.572 -5.011 -13.569 1.00 91.88 93 VAL A N 1
ATOM 741 C CA . VAL A 1 93 ? 1.619 -5.790 -14.383 1.00 91.88 93 VAL A CA 1
ATOM 742 C C . VAL A 1 93 ? 2.302 -6.783 -15.335 1.00 91.88 93 VAL A C 1
ATOM 744 O O . VAL A 1 93 ? 1.725 -7.814 -15.669 1.00 91.88 93 VAL A O 1
ATOM 747 N N . ASN A 1 94 ? 3.533 -6.494 -15.763 1.00 88.88 94 ASN A N 1
ATOM 748 C CA . ASN A 1 94 ? 4.334 -7.383 -16.607 1.00 88.88 94 ASN A CA 1
ATOM 749 C C . ASN A 1 94 ? 5.008 -8.527 -15.821 1.00 88.88 94 ASN A C 1
ATOM 751 O O . ASN A 1 94 ? 5.623 -9.389 -16.439 1.00 88.88 94 ASN A O 1
ATOM 755 N N . GLY A 1 95 ? 4.870 -8.549 -14.492 1.00 90.06 95 GLY A N 1
ATOM 756 C CA . GLY A 1 95 ? 5.478 -9.538 -13.605 1.00 90.06 95 GLY A CA 1
ATOM 757 C C . GLY A 1 95 ? 6.822 -9.119 -13.014 1.00 90.06 95 GLY A C 1
ATOM 758 O O . GLY A 1 95 ? 7.287 -9.795 -12.099 1.00 90.06 95 GLY A O 1
ATOM 759 N N . ASP A 1 96 ? 7.417 -8.013 -13.470 1.00 92.38 96 ASP A N 1
ATOM 760 C CA . ASP A 1 96 ? 8.649 -7.498 -12.874 1.00 92.38 96 ASP A CA 1
ATOM 761 C C . ASP A 1 96 ? 8.404 -7.105 -11.417 1.00 92.38 96 ASP A C 1
ATOM 763 O O . ASP A 1 96 ? 7.299 -6.709 -11.031 1.00 92.38 96 ASP A O 1
ATOM 767 N N . THR A 1 97 ? 9.450 -7.171 -10.601 1.00 93.25 97 THR A N 1
ATOM 768 C CA . THR A 1 97 ? 9.379 -6.804 -9.188 1.00 93.25 97 THR A CA 1
ATO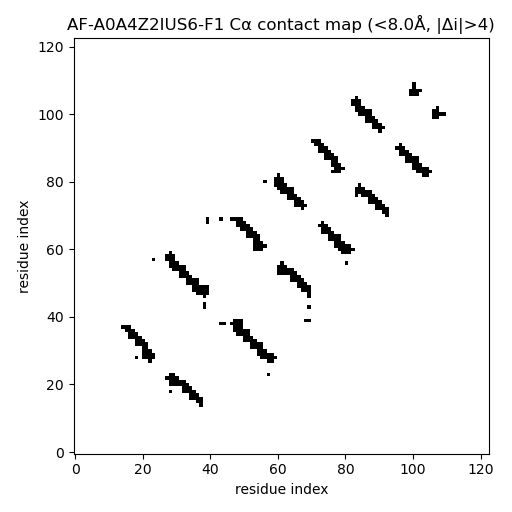M 769 C C . THR A 1 97 ? 10.457 -5.800 -8.833 1.00 93.25 97 THR A C 1
ATOM 771 O O . THR A 1 97 ? 11.608 -5.948 -9.228 1.00 93.25 97 THR A O 1
ATOM 774 N N . TYR A 1 98 ? 10.085 -4.801 -8.043 1.00 90.69 98 TYR A N 1
ATOM 775 C CA . TYR A 1 98 ? 11.021 -3.976 -7.296 1.00 90.69 98 TYR A CA 1
ATOM 776 C C . TYR A 1 98 ? 10.916 -4.355 -5.824 1.00 90.69 98 TYR A C 1
ATOM 778 O O . TYR A 1 98 ? 9.839 -4.218 -5.248 1.00 90.69 98 TYR A O 1
ATOM 786 N N . ASP A 1 99 ? 12.012 -4.817 -5.239 1.00 93.69 99 ASP A N 1
ATOM 787 C CA . ASP A 1 99 ? 12.139 -5.080 -3.810 1.00 93.69 99 ASP A CA 1
ATOM 788 C C . ASP A 1 99 ? 13.085 -4.035 -3.213 1.00 93.69 99 ASP A C 1
ATOM 790 O O . ASP A 1 99 ? 14.212 -3.888 -3.689 1.00 93.69 99 ASP A O 1
ATOM 794 N N . GLY A 1 100 ? 12.612 -3.237 -2.257 1.00 91.94 100 GLY A N 1
ATOM 795 C CA . GLY A 1 100 ? 13.437 -2.176 -1.693 1.00 91.94 100 GLY A CA 1
ATOM 796 C C . GLY A 1 100 ? 12.715 -1.221 -0.754 1.00 91.94 100 GLY A C 1
ATOM 797 O O . GLY A 1 100 ? 11.583 -1.442 -0.320 1.00 91.94 100 GLY A O 1
ATOM 798 N N . GLU A 1 101 ? 13.408 -0.133 -0.432 1.00 92.31 101 GLU A N 1
ATOM 799 C CA . GLU A 1 101 ? 12.951 0.874 0.520 1.00 92.31 101 GLU A CA 1
ATOM 800 C C . GLU A 1 101 ? 12.028 1.912 -0.130 1.00 92.31 101 GLU A C 1
ATOM 802 O O . GLU A 1 101 ? 12.233 2.360 -1.259 1.00 92.31 101 GLU A O 1
ATOM 807 N N . TRP A 1 102 ? 11.022 2.348 0.622 1.00 89.12 102 TRP A N 1
ATOM 808 C CA . TRP A 1 102 ? 10.041 3.346 0.210 1.00 89.12 102 TRP A CA 1
ATOM 809 C C . TRP A 1 102 ? 10.031 4.518 1.184 1.00 89.12 102 TRP A C 1
ATOM 811 O O . TRP A 1 102 ? 10.025 4.345 2.402 1.00 89.12 102 TRP A O 1
ATOM 821 N N . LEU A 1 103 ? 9.970 5.731 0.644 1.00 90.69 103 LEU A N 1
ATOM 822 C CA . LEU A 1 103 ? 9.804 6.958 1.407 1.00 90.69 103 LEU A CA 1
ATOM 823 C C . LEU A 1 103 ? 8.665 7.770 0.795 1.00 90.69 103 LEU A C 1
ATOM 825 O O . LEU A 1 103 ? 8.791 8.294 -0.309 1.00 90.69 103 LEU A O 1
ATOM 829 N N . ASP A 1 104 ? 7.545 7.840 1.511 1.00 87.62 104 ASP A N 1
ATOM 830 C CA . ASP A 1 104 ? 6.360 8.621 1.151 1.00 87.62 104 ASP A CA 1
ATOM 831 C C . ASP A 1 104 ? 5.913 8.374 -0.305 1.00 87.62 104 ASP A C 1
ATOM 833 O O . ASP A 1 104 ? 5.779 9.288 -1.115 1.00 87.62 104 ASP A O 1
ATOM 837 N N . HIS A 1 105 ? 5.716 7.093 -0.643 1.00 84.81 105 HIS A N 1
ATOM 838 C CA . HIS A 1 105 ? 5.418 6.567 -1.986 1.00 84.81 105 HIS A CA 1
ATOM 839 C C . HIS A 1 105 ? 6.549 6.565 -3.014 1.00 84.81 105 HIS A C 1
ATOM 841 O O . HIS A 1 105 ? 6.379 5.900 -4.043 1.00 84.81 105 HIS A O 1
ATOM 847 N N . MET A 1 106 ? 7.670 7.238 -2.773 1.00 82.12 106 MET A N 1
ATOM 848 C CA . MET A 1 106 ? 8.819 7.205 -3.672 1.00 82.12 106 MET A CA 1
ATOM 849 C C . MET A 1 106 ? 9.707 6.012 -3.345 1.00 82.12 106 MET A C 1
ATOM 851 O O . MET A 1 106 ? 9.989 5.739 -2.181 1.00 82.12 106 MET A O 1
ATOM 855 N N . ARG A 1 107 ? 10.165 5.308 -4.382 1.00 83.88 107 ARG A N 1
ATOM 856 C CA . ARG A 1 107 ? 11.235 4.321 -4.229 1.00 83.88 107 ARG A CA 1
ATOM 857 C C . ARG A 1 107 ? 12.477 5.062 -3.751 1.00 83.88 107 ARG A C 1
ATOM 859 O O . ARG A 1 107 ? 12.925 5.999 -4.416 1.00 83.88 107 ARG A O 1
ATOM 866 N N . SER A 1 108 ? 12.997 4.672 -2.598 1.00 76.94 108 SER A N 1
ATOM 867 C CA . SER A 1 108 ? 14.311 5.100 -2.158 1.00 76.94 108 SER A CA 1
ATOM 868 C C . SER A 1 108 ? 15.302 4.326 -3.010 1.00 76.94 108 SER A C 1
ATOM 870 O O . SER A 1 108 ? 15.595 3.164 -2.743 1.00 76.94 108 SER A O 1
ATOM 872 N N . ASN A 1 109 ? 15.767 4.948 -4.092 1.00 58.81 109 ASN A N 1
ATOM 873 C CA . ASN A 1 109 ? 16.852 4.395 -4.888 1.00 58.81 109 ASN A CA 1
ATOM 874 C C . ASN A 1 109 ? 18.137 4.426 -4.044 1.00 58.81 109 ASN A C 1
ATOM 876 O O . ASN A 1 109 ? 18.977 5.306 -4.222 1.00 58.81 109 ASN A O 1
ATOM 880 N N . ASN A 1 110 ? 18.310 3.449 -3.154 1.00 50.56 110 ASN A N 1
ATOM 881 C CA . ASN A 1 110 ? 19.635 2.879 -2.985 1.00 50.56 110 ASN A CA 1
ATOM 882 C C . ASN A 1 110 ? 19.912 2.159 -4.296 1.00 50.56 110 ASN A C 1
ATOM 884 O O . ASN A 1 110 ? 19.410 1.068 -4.554 1.00 50.56 110 ASN A O 1
ATOM 888 N N . ILE A 1 111 ? 20.613 2.862 -5.182 1.00 48.56 111 ILE A N 1
ATOM 889 C CA . ILE A 1 111 ? 21.289 2.241 -6.309 1.00 48.56 111 ILE A CA 1
ATOM 890 C C . ILE A 1 111 ? 22.420 1.431 -5.675 1.00 48.56 111 ILE A C 1
ATOM 892 O O . ILE A 1 111 ? 23.555 1.892 -5.615 1.00 48.56 111 ILE A O 1
ATOM 896 N N . ASP A 1 112 ? 22.088 0.269 -5.121 1.00 47.34 112 ASP A N 1
ATOM 897 C CA . ASP A 1 112 ? 23.060 -0.801 -5.004 1.00 47.34 112 ASP A CA 1
ATOM 898 C C . ASP A 1 112 ? 23.159 -1.386 -6.414 1.00 47.34 112 ASP A C 1
ATOM 900 O O . ASP A 1 112 ? 22.336 -2.165 -6.894 1.00 47.34 112 ASP A O 1
ATOM 904 N N . ASP A 1 113 ? 24.106 -0.780 -7.120 1.00 47.31 113 ASP A N 1
ATOM 905 C CA . ASP A 1 113 ? 24.781 -1.223 -8.325 1.00 47.31 113 ASP A CA 1
ATOM 906 C C . ASP A 1 113 ? 25.282 -2.657 -8.113 1.00 47.31 113 ASP A C 1
ATOM 908 O O . ASP A 1 113 ? 26.436 -2.849 -7.777 1.00 47.31 113 ASP A O 1
ATOM 912 N N . ASP A 1 114 ? 24.418 -3.666 -8.222 1.00 49.94 114 ASP A N 1
ATOM 913 C CA . ASP A 1 114 ? 24.851 -5.062 -8.286 1.00 49.94 114 ASP A CA 1
ATOM 914 C C . ASP A 1 114 ? 23.803 -5.920 -9.014 1.00 49.94 114 ASP A C 1
ATOM 916 O O . ASP A 1 114 ? 22.617 -5.909 -8.696 1.00 49.94 114 ASP A O 1
ATOM 920 N N . GLU A 1 115 ? 24.290 -6.684 -9.997 1.00 47.56 115 GLU A N 1
ATOM 921 C CA . GLU A 1 115 ? 23.595 -7.718 -10.783 1.00 47.56 115 GLU A CA 1
ATOM 922 C C . GLU A 1 115 ? 22.751 -7.250 -11.985 1.00 47.56 115 GLU A C 1
ATOM 924 O O . GLU A 1 115 ? 21.571 -7.559 -12.146 1.00 47.56 115 GLU A O 1
ATOM 929 N N . VAL A 1 116 ? 23.433 -6.648 -12.964 1.00 44.72 116 VAL A N 1
ATOM 930 C CA . VAL A 1 116 ? 23.168 -6.997 -14.369 1.00 44.72 116 VAL A CA 1
ATOM 931 C C . VAL A 1 116 ? 24.440 -7.589 -14.975 1.00 44.72 116 VAL A C 1
ATOM 933 O O . VAL A 1 116 ? 25.162 -6.943 -15.734 1.00 44.72 116 VAL A O 1
ATOM 936 N N . VAL A 1 117 ? 24.722 -8.852 -14.645 1.00 45.25 117 VAL A N 1
ATOM 937 C CA . VAL A 1 117 ? 25.664 -9.674 -15.414 1.00 45.25 117 VAL A CA 1
ATOM 938 C C . VAL A 1 117 ? 25.020 -10.039 -16.753 1.00 45.25 117 VAL A C 1
ATOM 940 O O . VAL A 1 117 ? 24.415 -11.093 -16.928 1.00 45.25 117 VAL A O 1
ATOM 943 N N . PHE A 1 118 ? 25.148 -9.157 -17.745 1.00 46.16 118 PHE A N 1
ATOM 944 C CA . PHE A 1 118 ? 25.046 -9.580 -19.141 1.00 46.16 118 PHE A CA 1
ATOM 945 C C . PHE A 1 118 ? 26.370 -10.226 -19.561 1.00 46.16 118 PHE A C 1
ATOM 947 O O . PHE A 1 118 ? 27.096 -9.685 -20.393 1.00 46.16 118 PHE A O 1
ATOM 954 N N . GLU A 1 119 ? 26.679 -11.411 -19.034 1.00 47.81 119 GLU A N 1
ATOM 955 C CA . GLU A 1 119 ? 27.600 -12.305 -19.736 1.00 47.81 119 GLU A CA 1
ATOM 956 C C . GLU A 1 119 ? 26.845 -12.898 -20.930 1.00 47.81 119 GLU A C 1
ATOM 958 O O . GLU A 1 119 ? 26.222 -13.956 -20.874 1.00 47.81 119 GLU A O 1
ATOM 963 N N . LYS A 1 120 ? 26.849 -12.158 -22.041 1.00 43.25 120 LYS A N 1
ATOM 964 C CA . LYS A 1 120 ? 26.693 -12.761 -23.361 1.00 43.25 120 LYS A CA 1
ATOM 965 C C . LYS A 1 120 ? 28.086 -13.028 -23.902 1.00 43.25 120 LYS A C 1
ATOM 967 O O . LYS A 1 120 ? 28.611 -12.231 -24.675 1.00 43.25 120 LYS A O 1
ATOM 972 N N . ASP A 1 121 ? 28.645 -14.170 -23.522 1.00 54.53 121 ASP A N 1
ATOM 973 C CA . ASP A 1 121 ? 29.637 -14.826 -24.362 1.00 54.53 121 ASP A CA 1
ATOM 974 C C . ASP A 1 121 ? 28.949 -15.189 -25.681 1.00 54.53 121 ASP A C 1
ATOM 976 O O . ASP A 1 121 ? 28.129 -16.108 -25.756 1.00 54.53 121 ASP A O 1
ATOM 980 N N . TYR A 1 122 ? 29.238 -14.416 -26.725 1.00 44.91 122 TYR A N 1
ATOM 981 C CA . TYR A 1 122 ? 28.991 -14.837 -28.094 1.00 44.91 122 TYR A CA 1
ATOM 982 C C . TYR A 1 122 ? 30.337 -15.226 -28.698 1.00 44.91 122 TYR A C 1
ATOM 984 O O . TYR A 1 122 ? 31.263 -14.417 -28.755 1.00 44.91 122 TYR A O 1
ATOM 992 N N . ILE A 1 123 ? 30.401 -16.503 -29.065 1.00 54.78 123 ILE A N 1
ATOM 993 C CA . ILE A 1 123 ? 31.488 -17.201 -29.758 1.00 54.78 123 ILE A CA 1
ATOM 994 C C . ILE A 1 123 ? 31.835 -16.487 -31.069 1.00 54.78 123 ILE A C 1
ATOM 996 O O . ILE A 1 123 ? 30.886 -16.042 -31.760 1.00 54.78 123 ILE A O 1
#

pLDDT: mean 77.44, std 20.05, range [43.25, 97.5]

Radius of gyration: 19.69 Å; Cα contacts (8 Å, |Δi|>4): 234; chains: 1; bounding box: 72×36×50 Å

Sequence (123 aa):
MSDLGSDEFDDERSKLGEYEGERNEAGERHGAGKAVLPNGDGTYYFKSGARYVGDYYQNKKHGQGTFYYPDGSRYEGSWVEDLRKGHGVYTYVNGDTYDGEWLDHMRSNNIDDDEVVFEKDYI

Secondary structure (DSSP, 8-state):
-------SSSTTGGGS--EEEEE-TTS-EEEEEEEE-SSGGGT-TT----EEEEEEETTEEEEEEEEE-TTS-EEEEEEETTEEEEEEEEE-TTS-EEEEEEETTEE----------------

Mean predicted aligned error: 11.85 Å

Organism: NCBI:txid230148

InterPro domains:
  IPR003409 MORN repeat [PF02493] (26-41)
  IPR003409 MORN repeat [PF02493] (52-74)
  IPR003409 MORN repeat [PF02493] (75-97)
  IPR003409 MORN repeat [PF02493] (98-107)
  IPR003409 MORN repeat [SM00698] (17-39)
  IPR003409 MORN repeat [SM00698] (50-71)
  IPR003409 MORN repeat [SM00698] (73-94)

Foldseek 3Di:
DDDDDDDPPPVVVVQAADKDADADPVRAAFAWIKGQHQCPPVPRPDFRGWMKTGGDDRNFHAQWIKIQDRQRKIKTGGDDRNFQAAWIWIADPVRDIDTAGDDRNDGPPPVPVDDPPPPPPDD